Protein AF-A0A1Q7QTP0-F1 (afdb_monomer)

Solvent-accessible surface area (backbone atoms only — not comparable to full-atom values): 8384 Å² total; per-residue (Å²): 136,83,80,58,79,64,66,62,60,64,57,77,75,62,73,61,71,74,77,75,48,80,69,79,81,75,52,76,77,59,68,54,47,59,62,50,56,65,47,45,57,61,49,51,54,50,43,66,64,47,46,62,54,51,47,52,48,40,26,70,77,62,32,67,66,54,24,54,46,54,53,51,51,50,54,46,51,51,51,50,48,34,50,74,70,54,54,43,64,80,41,36,89,81,42,79,53,54,70,62,50,51,52,48,50,53,51,52,48,52,50,52,51,50,50,51,52,49,50,51,50,53,52,60,54,47,52,60,51,53,50,51,52,52,51,51,52,49,53,54,51,63,72,71,108

Radius of gyration: 32.7 Å; Cα contacts (8 Å, |Δi|>4): 35; chains: 1; bounding box: 70×34×112 Å

Structure (mmCIF, N/CA/C/O backbone):
data_AF-A0A1Q7QTP0-F1
#
_entry.id   AF-A0A1Q7QTP0-F1
#
loop_
_atom_site.group_PDB
_atom_site.id
_atom_site.type_symbol
_atom_site.label_atom_id
_atom_site.label_alt_id
_atom_site.label_comp_id
_atom_site.label_asym_id
_atom_site.label_entity_id
_atom_site.label_seq_id
_atom_site.pdbx_PDB_ins_code
_atom_site.Cartn_x
_atom_site.Cartn_y
_atom_site.Cartn_z
_atom_site.occupancy
_atom_site.B_iso_or_equiv
_atom_site.auth_seq_id
_atom_site.auth_comp_id
_atom_site.auth_asym_id
_atom_site.auth_atom_id
_atom_site.pdbx_PDB_model_num
ATOM 1 N N . MET A 1 1 ? -27.029 -12.967 62.811 1.00 45.72 1 MET A N 1
ATOM 2 C CA . MET A 1 1 ? -28.015 -12.012 63.360 1.00 45.72 1 MET A CA 1
ATOM 3 C C . MET A 1 1 ? -28.532 -11.140 62.222 1.00 45.72 1 MET A C 1
ATOM 5 O O . MET A 1 1 ? -27.751 -10.346 61.711 1.00 45.72 1 MET A O 1
ATOM 9 N N . PRO A 1 2 ? -29.767 -11.332 61.729 1.00 45.00 2 PRO A N 1
ATOM 10 C CA . PRO A 1 2 ? -30.318 -10.491 60.674 1.00 45.00 2 PRO A CA 1
ATOM 11 C C . PRO A 1 2 ? -31.060 -9.297 61.293 1.00 45.00 2 PRO A C 1
ATOM 13 O O . PRO A 1 2 ? -32.001 -9.487 62.060 1.00 45.00 2 PRO A O 1
ATOM 16 N N . GLY A 1 3 ? -30.615 -8.079 60.966 1.00 50.97 3 GLY A N 1
ATOM 17 C CA . GLY A 1 3 ? -31.271 -6.824 61.348 1.00 50.97 3 GLY A CA 1
ATOM 18 C C . GLY A 1 3 ? -32.724 -6.759 60.869 1.00 50.97 3 GLY A C 1
ATOM 19 O O . GLY A 1 3 ? -33.087 -7.339 59.837 1.00 50.97 3 GLY A O 1
ATOM 20 N N . SER A 1 4 ? -33.563 -6.102 61.670 1.00 54.84 4 SER A N 1
ATOM 21 C CA . SER A 1 4 ? -35.018 -6.054 61.526 1.00 54.84 4 SER A CA 1
ATOM 22 C C . SER A 1 4 ? -35.448 -5.422 60.192 1.00 54.84 4 SER A C 1
ATOM 24 O O . SER A 1 4 ? -34.736 -4.634 59.568 1.00 54.84 4 SER A O 1
ATOM 26 N N . LYS A 1 5 ? -36.653 -5.775 59.722 1.00 57.38 5 LYS A N 1
ATOM 27 C CA . LYS A 1 5 ? -37.218 -5.303 58.442 1.00 57.38 5 LYS A CA 1
ATOM 28 C C . LYS A 1 5 ? -37.310 -3.767 58.335 1.00 57.38 5 LYS A C 1
ATOM 30 O O . LYS A 1 5 ? -37.389 -3.254 57.219 1.00 57.38 5 LYS A O 1
ATOM 35 N N . GLU A 1 6 ? -37.261 -3.045 59.453 1.00 57.38 6 GLU A N 1
ATOM 36 C CA . GLU A 1 6 ? -37.291 -1.578 59.497 1.00 57.38 6 GLU A CA 1
ATOM 37 C C . GLU A 1 6 ? -35.971 -0.929 59.053 1.00 57.38 6 GLU A C 1
ATOM 39 O O . GLU A 1 6 ? -35.998 0.051 58.306 1.00 57.38 6 GLU A O 1
ATOM 44 N N . GLU A 1 7 ? -34.814 -1.522 59.373 1.00 55.22 7 GLU A N 1
ATOM 45 C CA . GLU A 1 7 ? -33.505 -1.013 58.924 1.00 55.22 7 GLU A CA 1
ATOM 46 C C . GLU A 1 7 ? -33.353 -1.058 57.397 1.00 55.22 7 GLU A C 1
ATOM 48 O O . GLU A 1 7 ? -32.739 -0.174 56.793 1.00 55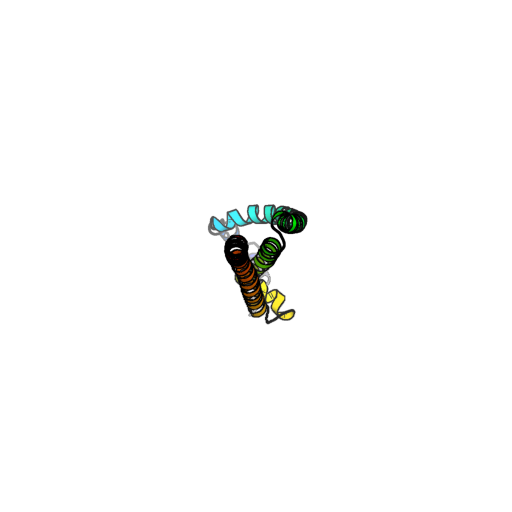.22 7 GLU A O 1
ATOM 53 N N . ARG A 1 8 ? -33.958 -2.058 56.739 1.00 55.81 8 ARG A N 1
ATOM 54 C CA . ARG A 1 8 ? -33.948 -2.143 55.270 1.00 55.81 8 ARG A CA 1
ATOM 55 C C . ARG A 1 8 ? -34.752 -1.019 54.626 1.00 55.81 8 ARG A C 1
ATOM 57 O O . ARG A 1 8 ? -34.347 -0.540 53.573 1.00 55.81 8 ARG A O 1
ATOM 64 N N . LYS A 1 9 ? -35.848 -0.564 55.244 1.00 55.34 9 LYS A N 1
ATOM 65 C CA . LYS A 1 9 ? -36.706 0.492 54.679 1.00 55.34 9 LYS A CA 1
ATOM 66 C C . LYS A 1 9 ? -36.038 1.870 54.705 1.00 55.34 9 LYS A C 1
ATOM 68 O O . LYS A 1 9 ? -36.154 2.611 53.733 1.00 55.34 9 LYS A O 1
ATOM 73 N N . HIS A 1 10 ? -35.270 2.182 55.751 1.00 55.00 10 HIS A N 1
ATOM 74 C CA . HIS A 1 10 ? -34.556 3.462 55.857 1.00 55.00 10 HIS A CA 1
ATOM 75 C C . HIS A 1 10 ? -33.356 3.603 54.906 1.00 55.00 10 HIS A C 1
ATOM 77 O O . HIS A 1 10 ? -32.881 4.717 54.682 1.00 55.00 10 HIS A O 1
ATOM 83 N N . ARG A 1 11 ? -32.869 2.505 54.313 1.00 57.38 11 ARG A N 1
ATOM 84 C CA . ARG A 1 11 ? -31.717 2.531 53.398 1.00 57.38 11 ARG A CA 1
ATOM 85 C C . ARG A 1 11 ? -32.072 2.930 51.963 1.00 57.38 11 ARG A C 1
ATOM 87 O O . ARG A 1 11 ? -31.189 3.382 51.247 1.00 57.38 11 ARG A O 1
ATOM 94 N N . PHE A 1 12 ? -33.339 2.814 51.556 1.00 58.97 12 PHE A N 1
ATOM 95 C CA . PHE A 1 12 ? -33.776 3.139 50.187 1.00 58.97 12 PHE A CA 1
ATOM 96 C C . PHE A 1 12 ? -33.907 4.643 49.912 1.00 58.97 12 PHE A C 1
ATOM 98 O O . PHE A 1 12 ? -33.902 5.046 48.755 1.00 58.97 12 PHE A O 1
ATOM 105 N N . TRP A 1 13 ? -33.996 5.470 50.958 1.00 61.78 13 TRP A N 1
ATOM 106 C CA . TRP A 1 13 ? -34.188 6.922 50.838 1.00 61.78 13 TRP A CA 1
ATOM 107 C C . TRP A 1 13 ? -32.924 7.750 51.091 1.00 61.78 13 TRP A C 1
ATOM 109 O O . TRP A 1 13 ? -32.953 8.972 50.973 1.00 61.78 13 TRP A O 1
ATOM 119 N N . LYS A 1 14 ? -31.793 7.109 51.404 1.00 65.00 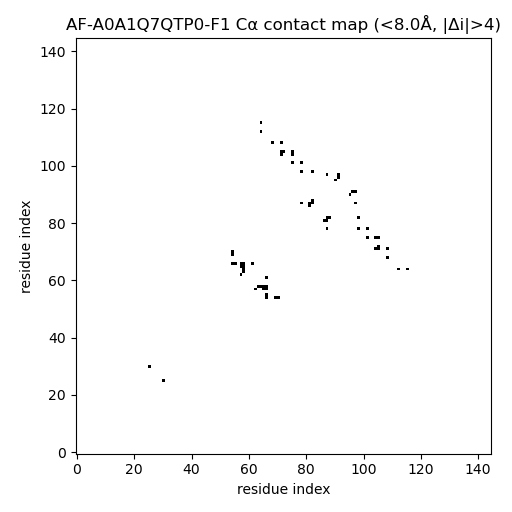14 LYS A N 1
ATOM 120 C CA . LYS A 1 14 ? -30.494 7.788 51.462 1.00 65.00 14 LYS A CA 1
ATOM 121 C C . LYS A 1 14 ? -29.888 7.802 50.065 1.00 65.00 14 LYS A C 1
ATOM 123 O O . LYS A 1 14 ? -29.056 6.961 49.737 1.00 65.00 14 LYS A O 1
ATOM 128 N N . VAL A 1 15 ? -30.345 8.734 49.233 1.00 62.16 15 VAL A N 1
ATOM 129 C CA . VAL A 1 15 ? -29.659 9.025 47.974 1.00 62.16 15 VAL A CA 1
ATOM 130 C C . VAL A 1 15 ? -28.327 9.668 48.335 1.00 62.16 15 VAL A C 1
ATOM 132 O O . VAL A 1 15 ? -28.299 10.718 48.973 1.00 62.16 15 VAL A O 1
ATOM 135 N N . ASP A 1 16 ? -27.234 8.995 47.990 1.00 64.50 16 ASP A N 1
ATOM 136 C CA . ASP A 1 16 ? -25.884 9.498 48.214 1.00 64.50 16 ASP A CA 1
ATOM 137 C C . ASP A 1 16 ? -25.730 10.855 47.494 1.00 64.50 16 ASP A C 1
ATOM 139 O O . ASP A 1 16 ? -25.898 10.904 46.269 1.00 64.50 16 ASP A O 1
ATOM 143 N N . PRO A 1 17 ? -25.437 11.966 48.201 1.00 62.75 17 PRO A N 1
ATOM 144 C CA . PRO A 1 17 ? -25.232 13.277 47.585 1.00 62.75 17 PRO A CA 1
ATOM 145 C C . PRO A 1 17 ? -24.150 13.263 46.494 1.00 62.75 17 PRO A C 1
ATOM 147 O O . PRO A 1 17 ? -24.188 14.090 45.581 1.00 62.75 17 PRO A O 1
ATOM 150 N N . ALA A 1 18 ? -23.230 12.290 46.542 1.00 61.19 18 ALA A N 1
ATOM 151 C CA . ALA A 1 18 ? -22.216 12.065 45.518 1.00 61.19 18 ALA A CA 1
ATOM 152 C C . ALA A 1 18 ? -22.793 11.667 44.140 1.00 61.19 18 ALA A C 1
ATOM 154 O O . ALA A 1 18 ? -22.119 11.841 43.124 1.00 61.19 18 ALA A O 1
ATOM 155 N N . MET A 1 19 ? -24.044 11.187 44.060 1.00 58.62 19 MET A N 1
ATOM 156 C CA . MET A 1 19 ? -24.716 10.955 42.770 1.00 58.62 19 MET A CA 1
ATOM 157 C C . MET A 1 19 ? -25.017 12.253 42.007 1.00 58.62 19 MET A C 1
ATOM 159 O O . MET A 1 19 ? -25.116 12.222 40.782 1.00 58.62 19 MET A O 1
ATOM 163 N N . TYR A 1 20 ? -25.165 13.386 42.705 1.00 60.12 20 TYR A N 1
ATOM 164 C CA . TYR A 1 20 ? -25.522 14.675 42.096 1.00 60.12 20 TYR A CA 1
ATOM 165 C C . TYR A 1 20 ? -24.323 15.600 41.881 1.00 60.12 20 TYR A C 1
ATOM 167 O O . TYR A 1 20 ? -24.432 16.617 41.193 1.00 60.12 20 TYR A O 1
ATOM 175 N N . THR A 1 21 ? -23.157 15.261 42.430 1.00 57.28 21 THR A N 1
ATOM 176 C CA . THR A 1 21 ? -21.915 15.958 42.099 1.00 57.28 21 THR A CA 1
ATOM 177 C C . THR A 1 21 ? -21.492 15.617 40.676 1.00 57.28 21 THR A C 1
ATOM 179 O O . THR A 1 21 ? -21.373 14.446 40.317 1.00 57.28 21 THR A O 1
ATOM 182 N N . ARG A 1 22 ? -21.240 16.648 39.854 1.00 53.31 22 ARG A N 1
ATOM 183 C CA . ARG A 1 22 ? -20.609 16.497 38.533 1.00 53.31 22 ARG A CA 1
ATOM 184 C C . ARG A 1 22 ? -19.385 15.593 38.684 1.00 53.31 22 ARG A C 1
ATOM 186 O O . ARG A 1 22 ? -18.438 15.961 39.376 1.00 53.31 22 ARG A O 1
ATOM 193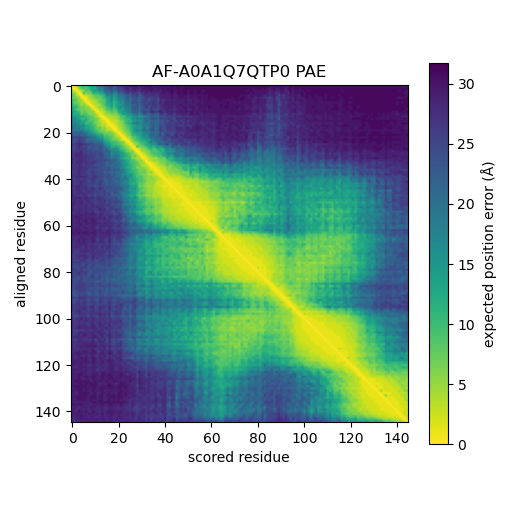 N N . GLY A 1 23 ? -19.417 14.429 38.032 1.00 60.06 23 GLY A N 1
ATOM 194 C CA . GLY A 1 23 ? -18.266 13.535 37.961 1.00 60.06 23 GLY A CA 1
ATOM 195 C C . GLY A 1 23 ? -17.012 14.286 37.485 1.00 60.06 23 GLY A C 1
ATOM 196 O O . GLY A 1 23 ? -17.140 15.303 36.791 1.00 60.06 23 GLY A O 1
ATOM 197 N N . PRO A 1 24 ? -15.809 13.817 37.865 1.00 58.09 24 PRO A N 1
ATOM 198 C CA . PRO A 1 24 ? -14.551 14.507 37.597 1.00 58.09 24 PRO A CA 1
ATOM 199 C C . PRO A 1 24 ? -14.467 14.913 36.126 1.00 58.09 24 PRO A C 1
ATOM 201 O O . PRO A 1 24 ? -14.797 14.116 35.245 1.00 58.09 24 PRO A O 1
ATOM 204 N N . ALA A 1 25 ? -14.078 16.169 35.882 1.00 54.84 25 ALA A N 1
ATOM 205 C CA . ALA A 1 25 ? -14.101 16.807 34.571 1.00 54.84 25 ALA A CA 1
ATOM 206 C C . ALA A 1 25 ? -13.523 15.874 33.497 1.00 54.84 25 ALA A C 1
ATOM 208 O O . ALA A 1 25 ? -12.316 15.630 33.430 1.00 54.84 25 ALA A O 1
ATOM 209 N N . ARG A 1 26 ? -14.419 15.323 32.672 1.00 51.72 26 ARG A N 1
ATOM 210 C CA . ARG A 1 26 ? -14.081 14.450 31.550 1.00 51.72 26 ARG A CA 1
ATOM 211 C C . ARG A 1 26 ? -13.086 15.214 30.675 1.00 51.72 26 ARG A C 1
ATOM 213 O O . ARG A 1 26 ? -13.387 16.310 30.205 1.00 51.72 26 ARG A O 1
ATOM 220 N N . SER A 1 27 ? -11.877 14.674 30.519 1.00 62.00 27 SER A N 1
ATOM 221 C CA . SER A 1 27 ? -10.773 15.346 29.825 1.00 62.00 27 SER A CA 1
ATOM 222 C C . SER A 1 27 ? -11.203 15.840 28.436 1.00 62.00 27 SER A C 1
ATOM 224 O O . SER A 1 27 ? -12.055 15.219 27.794 1.00 62.00 27 SER A O 1
ATOM 226 N N . ARG A 1 28 ? -10.604 16.933 27.934 1.00 56.19 28 ARG A N 1
ATOM 227 C CA . ARG A 1 28 ? -10.897 17.507 26.597 1.00 56.19 28 ARG A CA 1
ATOM 228 C C . ARG A 1 28 ? -10.868 16.467 25.459 1.00 56.19 28 ARG A C 1
ATOM 230 O O . ARG A 1 28 ? -11.584 16.620 24.478 1.00 56.19 28 ARG A O 1
ATOM 237 N N . ALA A 1 29 ? -10.119 15.372 25.624 1.00 55.22 29 ALA A N 1
ATOM 238 C CA . ALA A 1 29 ? -10.072 14.241 24.694 1.00 55.22 29 ALA A CA 1
ATOM 239 C C . ALA A 1 29 ? -11.381 13.426 24.607 1.00 55.22 29 ALA A C 1
ATOM 241 O O . ALA A 1 29 ? -11.609 12.745 23.614 1.00 55.22 29 ALA A O 1
ATOM 242 N N . SER A 1 30 ? -12.239 13.466 25.630 1.00 54.12 30 SER A N 1
ATOM 243 C CA . SER A 1 30 ? -13.551 12.802 25.625 1.00 54.12 30 SER A CA 1
ATOM 244 C C . SER A 1 30 ? -14.641 13.628 24.935 1.00 54.12 30 SER A C 1
ATOM 246 O O . SER A 1 30 ? -15.496 13.044 24.286 1.00 54.12 30 SER A O 1
ATOM 248 N N . SER A 1 31 ? -14.557 14.962 24.992 1.00 55.62 31 SER A N 1
ATOM 249 C CA . SER A 1 31 ? -15.486 15.886 24.314 1.00 55.62 31 SER A CA 1
ATOM 250 C C . SER A 1 31 ? -15.374 15.819 22.784 1.00 55.62 31 SER A C 1
ATOM 252 O O . SER A 1 31 ? -16.355 15.989 22.071 1.00 55.62 31 SER A O 1
ATOM 254 N N . LEU A 1 32 ? -14.191 15.472 22.263 1.00 56.62 32 LEU A N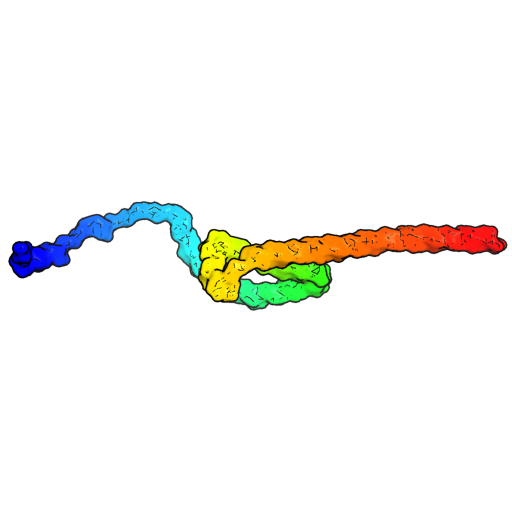 1
ATOM 255 C CA . LEU A 1 32 ? -13.979 15.262 20.828 1.00 56.62 32 LEU A CA 1
ATOM 256 C C . LEU A 1 32 ? -14.490 13.904 20.321 1.00 56.62 32 LEU A C 1
ATOM 258 O O . LEU A 1 32 ? -14.612 13.733 19.112 1.00 56.62 32 LEU A O 1
ATOM 262 N N . LYS A 1 33 ? -14.797 12.936 21.199 1.00 60.25 33 LYS A N 1
ATOM 263 C CA . LYS A 1 33 ? -15.265 11.603 20.772 1.00 60.25 33 LYS A CA 1
ATOM 264 C C . LYS A 1 33 ? -16.674 11.640 20.194 1.00 60.25 33 LYS A C 1
ATOM 266 O O . LYS A 1 33 ? -16.928 10.948 19.214 1.00 60.25 33 LYS A O 1
ATOM 271 N N . ASP A 1 34 ? -17.544 12.463 20.764 1.00 63.53 34 ASP A N 1
ATOM 272 C CA . ASP A 1 34 ? -18.951 12.552 20.375 1.00 63.53 34 ASP A CA 1
ATOM 273 C C . ASP A 1 34 ? -19.142 13.118 18.946 1.00 63.53 34 ASP A C 1
ATOM 275 O O . ASP A 1 34 ? -19.828 12.475 18.146 1.00 63.53 34 ASP A O 1
ATOM 279 N N . PRO A 1 35 ? -18.487 14.229 18.537 1.00 63.16 35 PRO A N 1
ATOM 280 C CA . PRO A 1 35 ? -18.562 14.706 17.152 1.00 63.16 35 PRO A CA 1
ATOM 281 C C . PRO A 1 35 ? -17.793 13.816 16.163 1.00 63.16 35 PRO A C 1
ATOM 283 O O . PRO A 1 35 ? -18.206 13.673 15.014 1.00 63.16 35 PRO A O 1
ATOM 286 N N . LEU A 1 36 ? -16.698 13.167 16.582 1.00 62.28 36 LEU A N 1
ATOM 287 C CA . LEU A 1 36 ? -16.010 12.194 15.724 1.00 62.28 36 LEU A CA 1
ATOM 288 C C . LEU A 1 36 ? -16.871 10.953 15.464 1.00 62.28 36 LEU A C 1
ATOM 290 O O . LEU A 1 36 ? -16.879 10.446 14.346 1.00 62.28 36 LEU A O 1
ATOM 294 N N . GLN A 1 37 ? -17.607 10.466 16.465 1.00 63.59 37 GLN A N 1
ATOM 295 C CA . GLN A 1 37 ? -18.521 9.338 16.290 1.00 63.59 37 GLN A CA 1
ATOM 296 C C . GLN A 1 37 ? -19.712 9.686 15.398 1.00 63.59 37 GLN A C 1
ATOM 298 O O . GLN A 1 37 ? -20.126 8.841 14.602 1.00 63.59 37 GLN A O 1
ATOM 303 N N . SER A 1 38 ? -20.240 10.910 15.485 1.00 69.56 38 SER A N 1
ATOM 304 C CA . SER A 1 38 ? -21.353 11.330 14.627 1.00 69.56 38 SER A CA 1
ATOM 305 C C . SER A 1 38 ? -20.935 11.463 13.158 1.00 69.56 38 SER A C 1
ATOM 307 O O . SER A 1 38 ? -21.703 11.094 12.271 1.00 69.56 38 SER A O 1
ATOM 309 N N . LEU A 1 39 ? -19.695 11.892 12.893 1.00 72.00 39 LEU A N 1
ATOM 310 C CA . LEU A 1 39 ? -19.129 11.985 11.543 1.00 72.00 39 LEU A CA 1
ATOM 311 C C . LEU A 1 39 ? -18.596 10.651 11.009 1.00 72.00 39 LEU A C 1
ATOM 313 O O . LEU A 1 39 ? -18.556 10.456 9.796 1.00 72.00 39 LEU A O 1
ATOM 317 N N . ALA A 1 40 ? -18.235 9.704 11.876 1.00 72.19 40 ALA A N 1
ATOM 318 C CA . ALA A 1 40 ? -17.680 8.419 11.455 1.00 72.19 40 ALA A CA 1
ATOM 319 C C . ALA A 1 40 ? -18.623 7.649 10.521 1.00 72.19 40 ALA A C 1
ATOM 321 O O . ALA A 1 40 ? -18.181 7.098 9.518 1.00 72.19 40 ALA A O 1
ATOM 322 N N . LYS A 1 41 ? -19.927 7.632 10.817 1.00 74.50 41 LYS A N 1
ATOM 323 C CA . LYS A 1 41 ? -20.926 6.890 10.034 1.00 74.50 41 LYS A CA 1
ATOM 324 C C . LYS A 1 41 ? -21.090 7.428 8.600 1.00 74.50 41 LYS A C 1
ATOM 326 O O . LYS A 1 41 ? -20.913 6.641 7.671 1.00 74.50 41 LYS A O 1
ATOM 331 N N . PRO A 1 42 ? -21.381 8.726 8.377 1.00 79.69 42 PRO A N 1
ATOM 332 C CA . PRO A 1 42 ? -21.495 9.269 7.024 1.00 79.69 42 PRO A CA 1
ATOM 333 C C . PRO A 1 42 ? -20.161 9.246 6.269 1.00 79.69 42 PRO A C 1
ATOM 335 O O . PRO A 1 42 ? -20.154 8.969 5.072 1.00 79.69 42 PRO A O 1
ATOM 338 N N . VAL A 1 43 ? -19.030 9.460 6.956 1.00 78.19 43 VAL A N 1
ATOM 339 C CA . VAL A 1 43 ? -17.699 9.362 6.338 1.00 78.19 43 VAL A CA 1
ATOM 340 C C . VAL A 1 4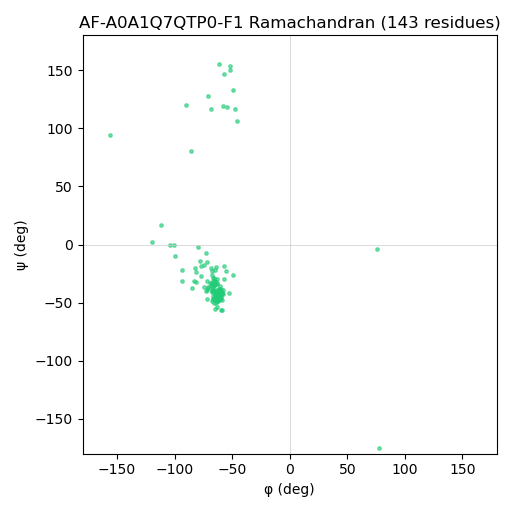3 ? -17.410 7.937 5.880 1.00 78.19 43 VAL A C 1
ATOM 342 O O . VAL A 1 43 ? -16.987 7.756 4.747 1.00 78.19 43 VAL A O 1
ATOM 345 N N . LEU A 1 44 ? -17.678 6.920 6.704 1.00 79.44 44 LEU A N 1
ATOM 346 C CA . LEU A 1 44 ? -17.479 5.517 6.325 1.00 79.44 44 LEU A CA 1
ATOM 347 C C . LEU A 1 44 ? -18.366 5.106 5.151 1.00 79.44 44 LEU A C 1
ATOM 349 O O . LEU A 1 44 ? -17.892 4.412 4.260 1.00 79.44 44 LEU A O 1
ATOM 353 N N . ILE A 1 45 ? -19.625 5.553 5.125 1.00 76.50 45 ILE A N 1
ATOM 354 C CA . ILE A 1 45 ? -20.538 5.290 4.004 1.00 76.50 45 ILE A CA 1
ATOM 355 C C . ILE A 1 45 ? -20.008 5.953 2.731 1.00 76.50 45 ILE A C 1
ATOM 357 O O . ILE A 1 45 ? -19.866 5.290 1.708 1.00 76.50 45 ILE A O 1
ATOM 361 N N . SER A 1 46 ? -19.658 7.239 2.795 1.00 81.44 46 SER A N 1
ATOM 362 C CA . SER A 1 46 ? -19.096 7.957 1.649 1.00 81.44 46 SER A CA 1
ATOM 363 C C . SER A 1 46 ? -17.802 7.307 1.160 1.00 81.44 46 SER A C 1
ATOM 365 O O . SER A 1 46 ? -17.621 7.101 -0.040 1.00 81.44 46 SER A O 1
ATOM 367 N N . LEU A 1 47 ? -16.925 6.898 2.079 1.00 80.81 47 LEU A N 1
ATOM 368 C CA . LEU A 1 47 ? -15.678 6.215 1.761 1.00 80.81 47 LEU A CA 1
ATOM 369 C C . LEU A 1 47 ? -15.938 4.849 1.121 1.00 80.81 47 LEU A C 1
ATOM 371 O O . LEU A 1 47 ? -15.282 4.514 0.149 1.00 80.81 47 LEU A O 1
ATOM 375 N N . PHE A 1 48 ? -16.926 4.088 1.591 1.00 79.31 48 PHE A N 1
ATOM 376 C CA . PHE A 1 48 ? -17.272 2.786 1.020 1.00 79.31 48 PHE A CA 1
ATOM 377 C C . PHE A 1 48 ? -17.671 2.875 -0.462 1.00 79.31 48 PHE A C 1
ATOM 379 O O . PHE A 1 48 ? -17.279 2.019 -1.251 1.00 79.31 48 PHE A O 1
ATOM 386 N N . PHE A 1 49 ? -18.394 3.928 -0.856 1.00 78.69 49 PHE A N 1
ATOM 387 C CA . PHE A 1 49 ? -18.798 4.140 -2.251 1.00 78.69 49 PHE A CA 1
ATOM 388 C C . PHE A 1 49 ? -17.738 4.851 -3.099 1.00 78.69 49 PHE A C 1
ATOM 390 O O . PHE A 1 49 ? -17.567 4.526 -4.272 1.00 78.69 49 PHE A O 1
A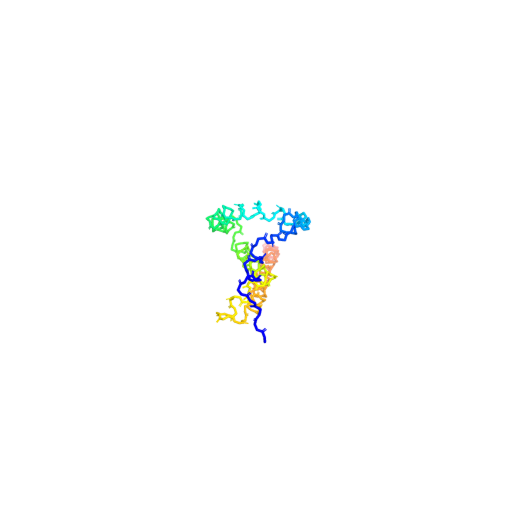TOM 397 N N . SER A 1 50 ? -17.018 5.818 -2.529 1.00 79.88 50 SER A N 1
ATOM 398 C CA . SER A 1 50 ? -16.022 6.603 -3.268 1.00 79.88 50 SER A CA 1
ATOM 399 C C . SER A 1 50 ? -14.684 5.882 -3.414 1.00 79.88 50 SER A C 1
ATOM 401 O O . SER A 1 50 ? -14.022 6.033 -4.436 1.00 79.88 50 SER A O 1
ATOM 403 N N . TYR A 1 51 ? -14.287 5.058 -2.444 1.00 76.75 51 TYR A N 1
ATOM 404 C CA . TYR A 1 51 ? -12.984 4.397 -2.436 1.00 76.75 51 TYR A CA 1
ATOM 405 C C . TYR A 1 51 ? -12.750 3.471 -3.643 1.00 76.75 51 TYR A C 1
ATOM 407 O O . TYR A 1 51 ? -11.711 3.625 -4.286 1.00 76.75 51 TYR A O 1
ATOM 415 N N . PRO A 1 52 ? -13.683 2.578 -4.043 1.00 74.56 52 PRO A N 1
ATOM 416 C CA . PRO A 1 52 ? -13.497 1.749 -5.234 1.00 74.56 52 PRO A CA 1
ATOM 417 C C . PRO A 1 52 ? -13.328 2.591 -6.503 1.00 74.56 52 PRO A C 1
ATOM 419 O O . PRO A 1 52 ? -12.467 2.297 -7.328 1.00 74.56 52 PRO A O 1
ATOM 422 N N . LEU A 1 53 ? -14.107 3.671 -6.633 1.00 79.06 53 LEU A N 1
ATOM 423 C CA . LEU A 1 53 ? -14.027 4.591 -7.768 1.00 79.06 53 LEU A CA 1
ATOM 424 C C . LEU A 1 53 ? -12.682 5.319 -7.807 1.00 79.06 53 LEU A C 1
ATOM 426 O O . LEU A 1 53 ? -12.069 5.398 -8.866 1.00 79.06 53 LEU A O 1
ATOM 430 N N . ILE A 1 54 ? -12.195 5.798 -6.659 1.00 77.56 54 ILE A N 1
ATOM 431 C CA . ILE A 1 54 ? -10.885 6.451 -6.539 1.00 77.56 54 ILE A CA 1
ATOM 432 C C . ILE A 1 54 ? -9.770 5.475 -6.919 1.00 77.56 54 ILE A C 1
ATOM 434 O O . ILE A 1 54 ? -8.880 5.830 -7.687 1.00 77.56 54 ILE A O 1
ATOM 438 N N . VAL A 1 55 ? -9.827 4.238 -6.426 1.00 71.44 55 VAL A N 1
ATOM 439 C CA . VAL A 1 55 ? -8.815 3.215 -6.714 1.00 71.44 55 VAL A CA 1
ATOM 440 C C . VAL A 1 55 ? -8.801 2.863 -8.205 1.00 71.44 55 VAL A C 1
ATOM 442 O O . VAL A 1 55 ? -7.733 2.865 -8.816 1.00 71.44 55 VAL A O 1
ATOM 445 N N . VAL A 1 56 ? -9.966 2.663 -8.830 1.00 72.62 56 VAL A N 1
ATOM 446 C CA . VAL A 1 56 ? -10.074 2.441 -10.285 1.00 72.62 56 VAL A CA 1
ATOM 447 C C . VAL A 1 56 ? -9.560 3.646 -11.074 1.00 72.62 56 VAL A C 1
ATOM 449 O O . VAL A 1 56 ? -8.779 3.479 -12.008 1.00 72.62 56 VAL A O 1
ATOM 452 N N . PHE A 1 57 ? -9.937 4.862 -10.681 1.00 71.19 57 PHE A N 1
ATOM 453 C CA . PHE A 1 57 ? -9.508 6.092 -11.343 1.00 71.19 57 PHE A CA 1
ATOM 454 C C . PHE A 1 57 ? -7.986 6.283 -11.282 1.00 71.19 57 PHE A C 1
ATOM 456 O O . PHE A 1 57 ? -7.366 6.605 -12.294 1.00 71.19 57 PHE A O 1
ATOM 463 N N . ILE A 1 58 ? -7.365 5.996 -10.132 1.00 68.25 58 ILE A N 1
ATOM 464 C CA . ILE A 1 58 ? -5.903 5.986 -9.977 1.00 68.25 58 ILE A CA 1
ATOM 465 C C . ILE A 1 58 ? -5.269 4.947 -10.907 1.00 68.25 58 ILE A C 1
ATOM 467 O O . ILE A 1 58 ? -4.250 5.232 -11.532 1.00 68.25 58 ILE A O 1
ATOM 471 N N . GLY A 1 59 ? -5.876 3.765 -11.042 1.00 66.69 59 GLY A N 1
ATOM 472 C CA . GLY A 1 59 ? -5.393 2.735 -11.962 1.00 66.69 59 GLY A CA 1
ATOM 473 C C . GLY A 1 59 ? -5.479 3.122 -13.434 1.00 66.69 59 GLY A C 1
ATOM 474 O O . GLY A 1 59 ? -4.577 2.786 -14.197 1.00 66.69 59 GLY A O 1
ATOM 475 N N . ILE A 1 60 ? -6.512 3.869 -13.827 1.00 68.19 60 ILE A N 1
ATOM 476 C CA . ILE A 1 60 ? -6.660 4.382 -15.195 1.00 68.19 60 ILE A CA 1
ATOM 477 C C . ILE A 1 60 ? -5.646 5.499 -15.472 1.00 68.19 60 ILE A C 1
ATOM 479 O O . ILE A 1 60 ? -4.978 5.473 -16.501 1.00 68.19 60 ILE A O 1
ATOM 483 N N . LEU A 1 61 ? -5.507 6.468 -14.561 1.00 62.94 61 LEU A N 1
ATOM 484 C CA . LEU A 1 61 ? -4.638 7.635 -14.758 1.00 62.94 61 LEU A CA 1
ATOM 485 C C . LEU A 1 61 ? -3.148 7.314 -14.671 1.00 62.94 61 LEU A C 1
ATOM 487 O O . LEU A 1 61 ? -2.345 7.880 -15.408 1.00 62.94 61 LEU A O 1
ATOM 491 N N . TYR A 1 62 ? -2.775 6.446 -13.735 1.00 66.06 62 TYR A N 1
ATOM 492 C CA . TYR A 1 62 ? -1.382 6.240 -13.356 1.00 66.06 62 TYR A CA 1
ATOM 493 C C . TYR A 1 62 ? -0.890 4.804 -13.587 1.00 66.06 62 TYR A C 1
ATOM 495 O O . TYR A 1 62 ? 0.260 4.476 -13.285 1.00 66.06 62 TYR A O 1
ATOM 503 N N . GLY A 1 63 ? -1.747 3.943 -14.139 1.00 71.94 63 GLY A N 1
ATOM 504 C CA . GLY A 1 63 ? -1.436 2.553 -14.446 1.00 71.94 63 GLY A CA 1
ATOM 505 C C . GLY A 1 63 ? -1.441 1.622 -13.227 1.00 71.94 63 GLY A C 1
ATOM 506 O O . GLY A 1 63 ? -1.762 1.992 -12.095 1.00 71.94 63 GLY A O 1
ATOM 507 N N . GLY A 1 64 ? -1.057 0.365 -13.467 1.00 69.75 64 GLY A N 1
ATOM 508 C CA . GLY A 1 64 ? -1.182 -0.715 -12.484 1.00 69.75 64 GLY A CA 1
ATOM 509 C C . GLY A 1 64 ? -0.356 -0.526 -11.207 1.00 69.75 64 GLY A C 1
ATOM 510 O O . GLY A 1 64 ? -0.808 -0.908 -10.135 1.00 69.75 64 GLY A O 1
ATOM 511 N N . ILE A 1 65 ? 0.832 0.082 -11.271 1.00 69.25 65 ILE A N 1
ATOM 512 C CA . ILE A 1 65 ? 1.720 0.186 -10.096 1.00 69.25 65 ILE A CA 1
ATOM 513 C C . ILE A 1 65 ? 1.107 1.087 -9.017 1.00 69.25 65 ILE A C 1
ATOM 515 O O . ILE A 1 65 ? 1.061 0.702 -7.851 1.00 69.25 65 ILE A O 1
ATOM 519 N N . LEU A 1 66 ? 0.598 2.261 -9.401 1.00 68.06 66 LEU A N 1
ATOM 520 C CA . LEU A 1 66 ? -0.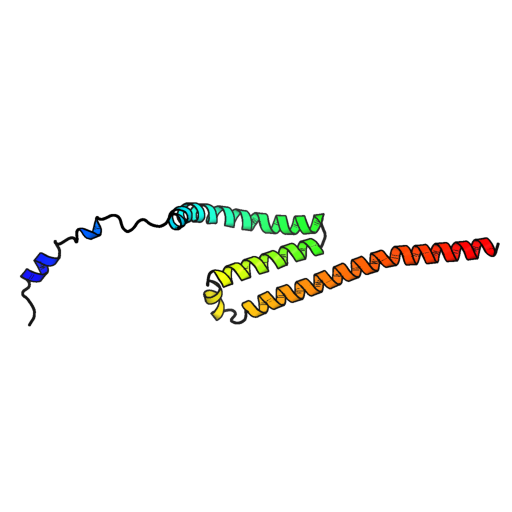041 3.199 -8.472 1.00 68.06 66 LEU A CA 1
ATOM 521 C C . LEU A 1 66 ? -1.380 2.661 -7.946 1.00 68.06 66 LEU A C 1
ATOM 523 O O . LEU A 1 66 ? -1.685 2.848 -6.767 1.00 68.06 66 LEU A O 1
ATOM 527 N N . TYR A 1 67 ? -2.113 1.899 -8.764 1.00 74.12 67 TYR A N 1
ATOM 528 C CA . TYR A 1 67 ? -3.278 1.127 -8.323 1.00 74.12 67 TYR A CA 1
ATOM 529 C C . TYR A 1 67 ? -2.920 0.122 -7.220 1.00 74.12 67 TYR A C 1
ATOM 531 O O . TYR A 1 67 ? -3.470 0.180 -6.119 1.00 74.12 67 TYR A O 1
ATOM 539 N N . TRP A 1 68 ? -1.958 -0.770 -7.484 1.00 70.75 68 TRP A N 1
ATOM 540 C CA . TRP A 1 68 ? -1.551 -1.806 -6.532 1.00 70.75 68 TRP A CA 1
ATOM 541 C C . TRP A 1 68 ? -0.927 -1.206 -5.269 1.00 70.75 68 TRP A C 1
ATOM 543 O O . TRP A 1 68 ? -1.109 -1.756 -4.182 1.00 70.75 68 TRP A O 1
ATOM 553 N N . ALA A 1 69 ? -0.256 -0.056 -5.388 1.00 75.00 69 ALA A N 1
ATOM 554 C CA . ALA A 1 69 ? 0.272 0.701 -4.258 1.00 75.00 69 ALA A CA 1
ATOM 555 C C . ALA A 1 69 ? -0.813 1.272 -3.355 1.00 75.00 69 ALA A C 1
ATOM 557 O O . ALA A 1 69 ? -0.776 1.060 -2.143 1.00 75.00 69 ALA A O 1
ATOM 558 N N . SER A 1 70 ? -1.796 1.954 -3.941 1.00 74.31 70 SER A N 1
ATOM 559 C CA . SER A 1 70 ? -2.919 2.518 -3.195 1.00 74.31 70 SER A CA 1
ATOM 560 C C . SER A 1 70 ? -3.734 1.423 -2.505 1.00 74.31 70 SER A C 1
ATOM 562 O O . SER A 1 70 ? -4.014 1.518 -1.306 1.00 74.31 70 SER A O 1
ATOM 564 N N . LEU A 1 71 ? -4.034 0.337 -3.227 1.00 79.38 71 LEU A N 1
ATOM 565 C CA . LEU A 1 71 ? -4.753 -0.819 -2.701 1.00 79.38 71 LEU A CA 1
ATOM 566 C C . LEU A 1 71 ? -3.998 -1.453 -1.522 1.00 79.38 71 LEU A C 1
ATOM 568 O O . LEU A 1 71 ? -4.529 -1.543 -0.414 1.00 79.38 71 LEU A O 1
ATOM 572 N N . THR A 1 72 ? -2.735 -1.842 -1.726 1.00 81.44 72 THR A N 1
ATOM 573 C CA . THR A 1 72 ? -1.948 -2.537 -0.694 1.00 81.44 72 THR A CA 1
ATOM 574 C C . THR A 1 72 ? -1.693 -1.639 0.516 1.00 81.44 72 THR A C 1
ATOM 576 O O . THR A 1 72 ? -1.847 -2.079 1.656 1.00 81.44 72 THR A O 1
ATOM 579 N N . GLY A 1 73 ? -1.375 -0.361 0.289 1.00 81.81 73 GLY A N 1
ATOM 580 C CA . GLY A 1 73 ? -1.185 0.620 1.356 1.00 81.81 73 GLY A CA 1
ATOM 581 C C . GLY A 1 73 ? -2.444 0.831 2.200 1.00 81.81 73 GLY A C 1
ATOM 582 O O . GLY A 1 73 ? -2.357 0.919 3.423 1.00 81.81 73 GLY A O 1
ATOM 583 N N . SER A 1 74 ? -3.624 0.826 1.578 1.00 79.56 74 SER A N 1
ATOM 584 C CA . SER A 1 74 ? -4.899 0.960 2.293 1.00 79.56 74 SER A CA 1
ATOM 585 C C . SER A 1 74 ? -5.184 -0.244 3.193 1.00 79.56 74 SER A C 1
ATOM 587 O O . SER A 1 74 ? -5.542 -0.066 4.358 1.00 79.56 74 SER A O 1
ATOM 589 N N . PHE A 1 75 ? -4.967 -1.468 2.696 1.00 82.19 75 PHE A N 1
ATOM 590 C CA . PHE A 1 75 ? -5.100 -2.684 3.507 1.00 82.19 75 PHE A CA 1
ATOM 591 C C . PHE A 1 75 ? -4.085 -2.731 4.648 1.00 82.19 75 PHE A C 1
ATOM 593 O O . PHE A 1 75 ? -4.434 -3.119 5.764 1.00 82.19 75 PHE A O 1
ATOM 600 N N . ALA A 1 76 ? -2.851 -2.290 4.401 1.00 81.94 76 ALA A N 1
ATOM 601 C CA . ALA A 1 76 ? -1.833 -2.199 5.436 1.00 81.94 76 ALA A CA 1
ATOM 602 C C . ALA A 1 76 ? -2.227 -1.207 6.539 1.00 81.94 76 ALA A C 1
ATOM 604 O O . ALA A 1 76 ? -2.134 -1.543 7.718 1.00 81.94 76 ALA A O 1
ATOM 605 N N . LEU A 1 77 ? -2.721 -0.018 6.178 1.00 82.75 77 LEU A N 1
ATOM 606 C CA . LEU A 1 77 ? -3.181 0.990 7.138 1.00 82.75 77 LEU A CA 1
ATOM 607 C C . LEU A 1 77 ? -4.388 0.510 7.947 1.00 82.75 77 LEU A C 1
ATOM 609 O O . LEU A 1 77 ? -4.390 0.648 9.170 1.00 82.75 77 LEU A O 1
ATOM 613 N N . LEU A 1 78 ? -5.384 -0.092 7.291 1.00 81.50 78 LEU A N 1
ATOM 614 C CA . LEU A 1 78 ? -6.539 -0.698 7.961 1.00 81.50 78 LEU A CA 1
ATOM 615 C C . LEU A 1 78 ? -6.104 -1.792 8.935 1.00 81.50 78 LEU A C 1
ATOM 617 O O . LEU A 1 78 ? -6.517 -1.790 10.094 1.00 81.50 78 LEU A O 1
ATOM 621 N N . GLY A 1 79 ? -5.227 -2.692 8.494 1.00 76.56 79 GLY A N 1
ATOM 622 C CA . GLY A 1 79 ? -4.688 -3.753 9.334 1.00 76.56 79 GLY A CA 1
ATOM 623 C C . GLY A 1 79 ? -3.914 -3.220 10.539 1.00 76.56 79 GLY A C 1
ATOM 624 O O . GLY A 1 79 ? -4.109 -3.692 11.658 1.00 76.56 79 GLY A O 1
ATOM 625 N N . LEU A 1 80 ? -3.089 -2.191 10.341 1.00 81.25 80 LEU A N 1
ATOM 626 C CA . LEU A 1 80 ? -2.318 -1.553 11.408 1.00 81.25 80 LEU A CA 1
ATOM 627 C C . LEU A 1 80 ? -3.237 -0.830 12.400 1.00 81.25 80 LEU A C 1
ATOM 629 O O . LEU A 1 80 ? -3.039 -0.933 13.610 1.00 81.25 80 LEU A O 1
ATOM 633 N N . PHE A 1 81 ? -4.285 -0.163 11.913 1.00 80.06 81 PHE A N 1
ATOM 634 C CA . PHE A 1 81 ? -5.297 0.469 12.756 1.00 80.06 81 PHE A CA 1
ATOM 635 C C . PHE A 1 81 ? -6.057 -0.561 13.599 1.00 80.06 81 PHE A C 1
ATOM 637 O O . PHE A 1 81 ? -6.177 -0.390 14.813 1.00 80.06 81 PHE A O 1
ATOM 644 N N . LEU A 1 82 ? -6.513 -1.663 12.996 1.00 78.31 82 LEU A N 1
ATOM 645 C CA . LEU A 1 82 ? -7.177 -2.763 13.705 1.00 78.31 82 LEU A CA 1
ATOM 646 C C . LEU A 1 82 ? -6.258 -3.407 14.747 1.00 78.31 82 LEU A C 1
ATOM 648 O O . LEU A 1 82 ? -6.699 -3.722 15.854 1.00 78.31 82 LEU A O 1
ATOM 652 N N . TRP A 1 83 ? -4.973 -3.564 14.427 1.00 73.06 83 TRP A N 1
ATOM 653 C CA . TRP A 1 83 ? -3.993 -4.098 15.366 1.00 73.06 83 TRP A CA 1
ATOM 654 C C . TRP A 1 83 ? -3.747 -3.148 16.543 1.00 73.06 83 TRP A C 1
ATOM 656 O O . TRP A 1 83 ? -3.857 -3.564 17.696 1.00 73.06 83 TRP A O 1
ATOM 666 N N . LYS A 1 84 ? -3.509 -1.858 16.273 1.00 76.69 84 LYS A N 1
ATOM 667 C CA . LYS A 1 84 ? -3.231 -0.837 17.298 1.00 76.69 84 LYS A CA 1
ATOM 668 C C . LYS A 1 84 ? -4.428 -0.558 18.209 1.00 76.69 84 LYS A C 1
ATOM 670 O O . LYS A 1 84 ? -4.249 -0.275 19.388 1.00 76.69 84 LYS A O 1
ATOM 675 N N . THR A 1 85 ? -5.646 -0.637 17.679 1.00 76.81 85 THR A N 1
ATOM 676 C CA . THR A 1 85 ? -6.882 -0.432 18.455 1.00 76.81 85 THR A CA 1
ATOM 677 C C . THR A 1 85 ? -7.297 -1.659 19.270 1.00 76.81 85 THR A C 1
ATOM 679 O O . THR A 1 85 ? -8.284 -1.597 19.997 1.00 76.81 85 THR A O 1
ATOM 682 N N . GLY A 1 86 ? -6.565 -2.774 19.170 1.00 70.31 86 GLY A N 1
ATOM 683 C CA . GLY A 1 86 ? -6.889 -4.024 19.859 1.00 70.31 86 GLY A CA 1
ATOM 684 C C . GLY A 1 86 ? -8.053 -4.801 19.235 1.00 70.31 86 GLY A C 1
ATOM 685 O O . GLY A 1 86 ? -8.306 -5.931 19.646 1.00 70.31 86 GLY A O 1
ATOM 686 N N . TYR A 1 87 ? -8.711 -4.255 18.204 1.00 68.12 87 TYR A N 1
ATOM 687 C CA . TYR A 1 87 ? -9.784 -4.928 17.466 1.00 68.12 87 TYR A CA 1
ATOM 688 C C . TYR A 1 87 ? -9.302 -6.163 16.705 1.00 68.12 87 TYR A C 1
ATOM 690 O O . TYR A 1 87 ? -10.103 -7.053 16.436 1.00 68.12 87 TYR A O 1
ATOM 698 N N . ALA A 1 88 ? -8.005 -6.269 16.407 1.00 67.50 88 ALA A N 1
ATOM 699 C CA . ALA A 1 88 ? -7.428 -7.466 15.801 1.00 67.50 88 ALA A CA 1
ATOM 700 C C . ALA A 1 88 ? -7.674 -8.740 16.631 1.00 67.50 88 ALA A C 1
ATOM 702 O O . ALA A 1 88 ? -7.840 -9.805 16.041 1.00 67.50 88 ALA A O 1
ATOM 703 N N . LYS A 1 89 ? -7.785 -8.640 17.967 1.00 68.19 89 LYS A N 1
ATOM 704 C CA . LYS A 1 89 ? -8.112 -9.790 18.832 1.00 68.19 89 LYS A CA 1
ATOM 705 C C . LYS A 1 89 ? -9.501 -10.372 18.550 1.00 68.19 89 LYS A C 1
ATOM 707 O O . LYS A 1 89 ? -9.692 -11.576 18.664 1.00 68.19 89 LYS A O 1
ATOM 712 N N . ASN A 1 90 ? -10.452 -9.554 18.093 1.00 71.44 90 ASN A N 1
ATOM 713 C CA . ASN A 1 90 ? -11.788 -10.033 17.712 1.00 71.44 90 ASN A CA 1
ATOM 714 C C . ASN A 1 90 ? -11.758 -10.910 16.450 1.00 71.44 90 ASN A C 1
ATOM 716 O O . ASN A 1 90 ? -12.676 -11.690 16.220 1.00 71.44 90 ASN A O 1
ATOM 720 N N . PHE A 1 91 ? -10.698 -10.802 15.648 1.00 69.81 91 PHE A N 1
ATOM 721 C CA . PHE A 1 91 ? -10.493 -11.600 14.442 1.00 69.81 91 PHE A CA 1
ATOM 722 C C . PHE A 1 91 ? -9.517 -12.760 14.663 1.00 69.81 91 PHE A C 1
ATOM 724 O O . PHE A 1 91 ? -9.287 -13.539 13.745 1.00 69.81 91 PHE A O 1
ATOM 731 N N . GLU A 1 92 ? -8.966 -12.923 15.867 1.00 69.56 92 GLU A N 1
ATOM 732 C CA . GLU A 1 92 ? -7.968 -13.951 16.184 1.00 69.56 92 GLU A CA 1
ATOM 733 C C . GLU A 1 92 ? -8.556 -15.370 16.084 1.00 69.56 92 GLU A C 1
ATOM 735 O O . GLU A 1 92 ? -7.874 -16.290 15.638 1.00 69.56 92 GLU A O 1
ATOM 740 N N . ALA A 1 93 ? -9.855 -15.519 16.379 1.00 72.00 93 ALA A N 1
ATOM 741 C CA . ALA A 1 93 ? -10.610 -16.760 16.180 1.00 72.00 93 ALA A CA 1
ATOM 742 C C . ALA A 1 93 ? -10.765 -17.147 14.696 1.00 72.00 93 ALA A C 1
ATOM 744 O O . ALA A 1 93 ? -10.873 -18.325 14.374 1.00 72.00 93 ALA A O 1
ATOM 745 N N . TRP A 1 94 ? -10.770 -16.161 13.796 1.00 68.25 94 TRP A N 1
ATOM 746 C CA . TRP A 1 94 ? -10.895 -16.374 12.352 1.00 68.25 94 TRP A CA 1
ATOM 747 C C . TRP A 1 94 ? -9.528 -16.453 11.670 1.00 68.25 94 TRP A C 1
ATOM 749 O O . TRP A 1 94 ? -9.372 -17.154 10.672 1.00 68.25 94 TRP A O 1
ATOM 759 N N . ASN A 1 95 ? -8.529 -15.736 12.189 1.00 69.69 95 ASN A N 1
ATOM 760 C CA . ASN A 1 95 ? -7.186 -15.714 11.634 1.00 69.69 95 ASN A CA 1
ATOM 761 C C . ASN A 1 95 ? -6.120 -15.319 12.682 1.00 69.69 95 ASN A C 1
ATOM 763 O O . ASN A 1 95 ? -5.802 -14.137 12.845 1.00 69.69 95 ASN A O 1
ATOM 767 N N . PRO A 1 96 ? -5.479 -16.298 13.342 1.00 70.81 96 PRO A N 1
ATOM 768 C CA . PRO A 1 96 ? -4.498 -16.043 14.400 1.00 70.81 96 PRO A CA 1
ATOM 769 C C . PRO A 1 96 ? -3.155 -15.495 13.885 1.00 70.81 96 PRO A C 1
ATOM 771 O O . PRO A 1 96 ? -2.278 -15.137 14.668 1.00 70.81 96 PRO A O 1
ATOM 774 N N . ARG A 1 97 ? -2.941 -15.437 12.562 1.00 75.50 97 ARG A N 1
ATOM 775 C CA . ARG A 1 97 ? -1.669 -15.009 11.947 1.00 75.50 97 ARG A CA 1
ATOM 776 C C . ARG A 1 97 ? -1.773 -13.673 11.215 1.00 75.50 97 ARG A C 1
ATOM 778 O O . ARG A 1 97 ? -0.875 -13.337 10.443 1.00 75.50 97 ARG A O 1
ATOM 785 N N . LEU A 1 98 ? -2.823 -12.900 11.482 1.00 73.00 98 LEU A N 1
ATOM 786 C CA . LEU A 1 98 ? -3.151 -11.654 10.783 1.00 73.00 98 LEU A CA 1
ATOM 787 C C . LEU A 1 98 ? -1.969 -10.664 10.743 1.00 73.00 98 LEU A C 1
ATOM 789 O O . LEU A 1 98 ? -1.652 -10.123 9.687 1.00 73.00 98 LEU A O 1
ATOM 793 N N . GLY A 1 99 ? -1.225 -10.518 11.846 1.00 72.88 99 GLY A N 1
ATOM 794 C CA . GLY A 1 99 ? -0.017 -9.678 11.887 1.00 72.88 99 GLY A CA 1
ATOM 795 C C . GLY A 1 99 ? 1.114 -10.163 10.965 1.00 72.88 99 GLY A C 1
ATOM 796 O O . GLY A 1 99 ? 1.722 -9.362 10.258 1.00 72.88 99 GLY A O 1
ATOM 797 N N . LYS A 1 100 ? 1.364 -11.480 10.905 1.00 78.31 100 LYS A N 1
ATOM 798 C CA . LYS A 1 100 ? 2.366 -12.066 9.992 1.00 78.31 100 LYS A CA 1
ATOM 799 C C . LYS A 1 100 ? 1.950 -11.911 8.529 1.00 78.31 100 LYS A C 1
ATOM 801 O O . LYS A 1 100 ? 2.802 -11.675 7.684 1.00 78.31 100 LYS A O 1
ATOM 806 N N . GLN A 1 101 ? 0.656 -12.023 8.235 1.00 76.62 101 GLN A N 1
ATOM 807 C CA . GLN A 1 101 ? 0.122 -11.858 6.882 1.00 76.62 101 GLN A CA 1
ATOM 808 C C . GLN A 1 101 ? 0.151 -10.403 6.411 1.00 76.62 101 GLN A C 1
ATOM 810 O O . GLN A 1 101 ? 0.504 -10.161 5.265 1.00 76.62 101 GLN A O 1
ATOM 815 N N . LEU A 1 102 ? -0.143 -9.435 7.285 1.00 78.06 102 LEU A N 1
ATOM 816 C CA . LEU A 1 102 ? 0.027 -8.008 6.983 1.00 78.06 102 LEU A CA 1
ATOM 817 C C . LEU A 1 102 ? 1.481 -7.671 6.653 1.00 78.06 102 LEU A C 1
ATOM 819 O O . LEU A 1 102 ? 1.754 -6.974 5.680 1.00 78.06 102 LEU A O 1
ATOM 823 N N . LEU A 1 103 ? 2.416 -8.202 7.441 1.00 77.19 103 LEU A N 1
ATOM 824 C CA . LEU A 1 103 ? 3.839 -8.024 7.182 1.00 77.19 103 LEU A CA 1
ATOM 825 C C . LEU A 1 103 ? 4.258 -8.703 5.869 1.00 77.19 103 LEU A C 1
ATOM 827 O O . LEU A 1 103 ? 4.953 -8.092 5.064 1.00 77.19 103 LEU A O 1
ATOM 831 N N . ALA A 1 104 ? 3.785 -9.926 5.610 1.00 75.38 104 ALA A N 1
ATOM 832 C CA . ALA A 1 104 ? 4.030 -10.626 4.350 1.00 75.38 104 ALA A CA 1
ATOM 833 C C . ALA A 1 104 ? 3.451 -9.874 3.140 1.00 75.38 104 ALA A C 1
ATOM 835 O O . ALA A 1 104 ? 4.105 -9.807 2.104 1.00 75.38 104 ALA A O 1
ATOM 836 N N . LEU A 1 105 ? 2.270 -9.264 3.277 1.00 79.06 105 LEU A N 1
ATOM 837 C CA . LEU A 1 105 ? 1.648 -8.433 2.248 1.00 79.06 105 LEU A CA 1
ATOM 838 C C . LEU A 1 105 ? 2.511 -7.204 1.937 1.00 79.06 105 LEU A C 1
ATOM 840 O O . LEU A 1 105 ? 2.764 -6.913 0.772 1.00 79.06 105 LEU A O 1
ATOM 844 N N . LEU A 1 106 ? 3.004 -6.515 2.970 1.00 78.81 106 LEU A N 1
ATOM 845 C CA . LEU A 1 106 ? 3.902 -5.370 2.809 1.00 78.81 106 LEU A CA 1
ATOM 846 C C . LEU A 1 106 ? 5.225 -5.759 2.142 1.00 78.81 106 LEU A C 1
ATOM 848 O O . LEU A 1 106 ? 5.689 -5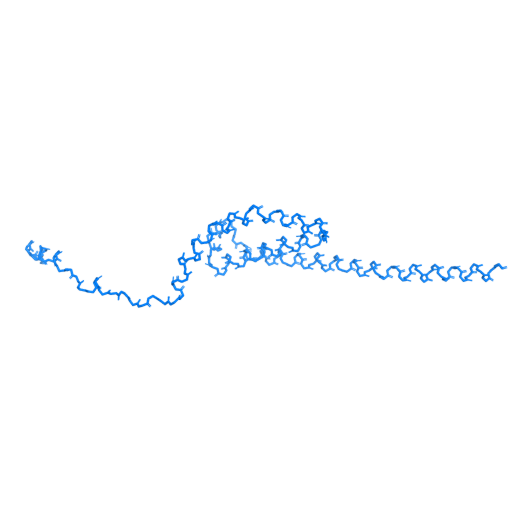.056 1.247 1.00 78.81 106 LEU A O 1
ATOM 852 N N . VAL A 1 107 ? 5.815 -6.889 2.541 1.00 79.44 107 VAL A N 1
ATOM 853 C CA . VAL A 1 107 ? 7.049 -7.409 1.934 1.00 79.44 107 VAL A CA 1
ATOM 854 C C . VAL A 1 107 ? 6.817 -7.797 0.473 1.00 79.44 107 VAL A C 1
ATOM 856 O O . VAL A 1 107 ? 7.583 -7.380 -0.391 1.00 79.44 107 VAL A O 1
ATOM 859 N N . ALA A 1 108 ? 5.749 -8.540 0.172 1.00 73.12 108 ALA A N 1
ATOM 860 C CA . ALA A 1 108 ? 5.395 -8.918 -1.195 1.00 73.12 108 ALA A CA 1
ATOM 861 C C . ALA A 1 108 ? 5.175 -7.682 -2.074 1.00 73.12 108 ALA A C 1
ATOM 863 O O . ALA A 1 108 ? 5.669 -7.617 -3.197 1.00 73.12 108 ALA A O 1
ATOM 864 N N . PHE A 1 109 ? 4.501 -6.667 -1.537 1.00 77.88 109 PHE A N 1
ATOM 865 C CA . PHE A 1 109 ? 4.312 -5.401 -2.223 1.00 77.88 109 PHE A CA 1
ATOM 866 C C . PHE A 1 109 ? 5.638 -4.676 -2.494 1.00 77.88 109 PHE A C 1
ATOM 868 O O . PHE A 1 109 ? 5.877 -4.255 -3.624 1.00 77.88 109 PHE A O 1
ATOM 875 N N . ALA A 1 110 ? 6.532 -4.586 -1.506 1.00 77.19 110 ALA A N 1
ATOM 876 C CA . ALA A 1 110 ? 7.854 -3.988 -1.683 1.00 77.19 110 ALA A CA 1
ATOM 877 C C . ALA A 1 110 ? 8.684 -4.716 -2.756 1.00 77.19 110 ALA A C 1
ATOM 879 O O . ALA A 1 110 ? 9.331 -4.063 -3.574 1.00 77.19 110 ALA A O 1
ATOM 880 N N . ILE A 1 111 ? 8.618 -6.052 -2.800 1.00 75.69 111 ILE A N 1
ATOM 881 C CA . ILE A 1 111 ? 9.273 -6.867 -3.834 1.00 75.69 111 ILE A CA 1
ATOM 882 C C . ILE A 1 111 ? 8.703 -6.544 -5.217 1.00 75.69 111 ILE A C 1
ATOM 884 O O . ILE A 1 111 ? 9.468 -6.295 -6.144 1.00 75.69 111 ILE A O 1
ATOM 888 N N . VAL A 1 112 ? 7.376 -6.509 -5.365 1.00 73.00 112 VAL A N 1
ATOM 889 C CA . VAL A 1 112 ? 6.720 -6.210 -6.649 1.00 73.00 112 VAL A CA 1
ATOM 890 C C . VAL A 1 112 ? 7.054 -4.795 -7.120 1.00 73.00 112 VAL A C 1
ATOM 892 O O . VAL A 1 112 ? 7.412 -4.609 -8.282 1.00 73.00 112 VAL A O 1
ATOM 895 N N . VAL A 1 113 ? 7.004 -3.798 -6.234 1.00 75.06 113 VAL A N 1
ATOM 896 C CA . VAL A 1 113 ? 7.396 -2.419 -6.563 1.00 75.06 113 VAL A CA 1
ATOM 897 C C . VAL A 1 113 ? 8.864 -2.353 -6.966 1.00 75.06 113 VAL A C 1
ATOM 899 O O . VAL A 1 113 ? 9.177 -1.778 -8.004 1.00 75.06 113 VAL A O 1
ATOM 902 N N . GLY A 1 114 ? 9.758 -2.969 -6.189 1.00 73.62 114 GLY A N 1
ATOM 903 C CA . GLY A 1 114 ? 11.185 -3.027 -6.502 1.00 73.62 114 GLY A CA 1
ATOM 904 C C . GLY A 1 114 ? 11.453 -3.689 -7.854 1.00 73.62 114 GLY A C 1
ATOM 905 O O . GLY A 1 114 ? 12.234 -3.171 -8.648 1.00 73.62 114 GLY A O 1
ATOM 906 N N . PHE A 1 115 ? 10.747 -4.778 -8.160 1.00 70.25 115 PHE A N 1
ATOM 907 C CA . PHE A 1 115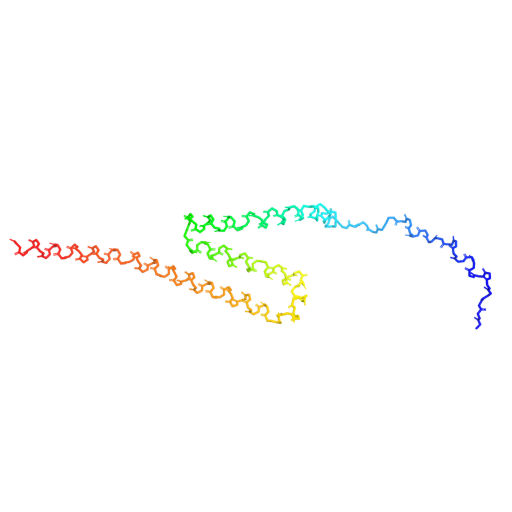 ? 10.829 -5.473 -9.441 1.00 70.25 115 PHE A CA 1
ATOM 908 C C . PHE A 1 115 ? 10.368 -4.593 -10.612 1.00 70.25 115 PHE A C 1
ATOM 910 O O . PHE A 1 115 ? 11.083 -4.466 -11.605 1.00 70.25 115 PHE A O 1
ATOM 917 N N . TYR A 1 116 ? 9.213 -3.929 -10.492 1.00 66.88 116 TYR A N 1
ATOM 918 C CA . TYR A 1 116 ? 8.699 -3.039 -11.538 1.00 66.88 116 TYR A CA 1
ATOM 919 C C . TYR A 1 116 ? 9.556 -1.783 -11.729 1.00 66.88 116 TYR A C 1
ATOM 921 O O . TYR A 1 116 ? 9.796 -1.382 -12.867 1.00 66.88 116 TYR A O 1
ATOM 929 N N . LEU A 1 117 ? 10.053 -1.180 -10.646 1.00 74.19 117 LEU A N 1
ATOM 930 C CA . LEU A 1 117 ? 10.999 -0.066 -10.723 1.00 74.19 117 LEU A CA 1
ATOM 931 C C . LEU A 1 117 ? 12.318 -0.506 -11.363 1.00 74.19 117 LEU A C 1
ATOM 933 O O . LEU A 1 117 ? 12.849 0.211 -12.206 1.00 74.19 117 LEU A O 1
ATOM 937 N N . GLY A 1 118 ? 12.813 -1.699 -11.024 1.00 70.56 118 GLY A N 1
ATOM 938 C CA . GLY A 1 118 ? 13.988 -2.301 -11.650 1.00 70.56 118 GLY A CA 1
ATOM 939 C C . GLY A 1 118 ? 13.805 -2.510 -13.154 1.00 70.56 118 GLY A C 1
ATOM 940 O O . GLY A 1 118 ? 14.666 -2.109 -13.933 1.00 70.56 118 GLY A O 1
ATOM 941 N N . LEU A 1 119 ? 12.658 -3.048 -13.579 1.00 70.00 119 LEU A N 1
ATOM 942 C CA . LEU A 1 119 ? 12.292 -3.192 -14.993 1.00 70.00 119 LEU A CA 1
ATOM 943 C C . LEU A 1 119 ? 12.187 -1.848 -15.714 1.00 70.00 119 LEU A C 1
ATOM 945 O O . LEU A 1 119 ? 12.657 -1.714 -16.842 1.00 70.00 119 LEU A O 1
ATOM 949 N N . PHE A 1 120 ? 11.584 -0.845 -15.076 1.00 71.88 120 PHE A N 1
ATOM 950 C CA . PHE A 1 120 ? 11.476 0.496 -15.642 1.00 71.88 120 PHE A CA 1
ATOM 951 C C . PHE A 1 120 ? 12.857 1.128 -15.838 1.00 71.88 120 PHE A C 1
ATOM 953 O O . PHE A 1 120 ? 13.138 1.700 -16.890 1.00 71.88 120 PHE A O 1
ATOM 960 N N . ASN A 1 121 ? 13.744 0.956 -14.858 1.00 70.75 121 ASN A N 1
ATOM 961 C CA . ASN A 1 121 ? 15.121 1.418 -14.939 1.00 70.75 121 ASN A CA 1
ATOM 962 C C . ASN A 1 121 ? 15.884 0.665 -16.043 1.00 70.75 121 ASN A C 1
ATOM 964 O O . ASN A 1 121 ? 16.479 1.286 -16.915 1.00 70.75 121 ASN A O 1
ATOM 968 N N . ALA A 1 122 ? 15.776 -0.665 -16.113 1.00 72.38 122 ALA A N 1
ATOM 969 C CA . ALA A 1 122 ? 16.372 -1.459 -17.190 1.00 72.38 122 ALA A CA 1
ATOM 970 C C . ALA A 1 122 ? 15.873 -1.029 -18.584 1.00 72.38 122 ALA A C 1
ATOM 972 O O . ALA A 1 122 ? 16.660 -0.915 -19.523 1.00 72.38 122 ALA A O 1
ATOM 973 N N . ARG A 1 123 ? 14.579 -0.706 -18.718 1.00 68.19 123 ARG A N 1
ATOM 974 C CA . ARG A 1 123 ? 14.005 -0.142 -19.947 1.00 68.19 123 ARG A CA 1
ATOM 975 C C . ARG A 1 123 ? 14.599 1.225 -20.291 1.00 68.19 123 ARG A C 1
ATOM 977 O O . ARG A 1 123 ? 14.883 1.468 -21.460 1.00 68.19 123 ARG A O 1
ATOM 984 N N . LEU A 1 124 ? 14.808 2.095 -19.302 1.00 72.38 124 LEU A N 1
ATOM 985 C CA . LEU A 1 124 ? 15.473 3.387 -19.496 1.00 72.38 124 LEU A CA 1
ATOM 986 C C . LEU A 1 124 ? 16.901 3.226 -20.026 1.00 72.38 124 LEU A C 1
ATOM 988 O O . LEU A 1 124 ? 17.301 4.025 -20.861 1.00 72.38 124 LEU A O 1
ATOM 992 N N . TRP A 1 125 ? 17.635 2.189 -19.609 1.00 70.38 125 TRP A N 1
ATOM 993 C CA . TRP A 1 125 ? 18.983 1.882 -20.112 1.00 70.38 125 TRP A CA 1
ATOM 994 C C . TRP A 1 125 ? 18.994 1.211 -21.493 1.00 70.38 125 TRP A C 1
ATOM 996 O O . TRP A 1 125 ? 19.935 1.398 -22.263 1.00 70.38 125 TRP A O 1
ATOM 1006 N N . LEU A 1 126 ? 17.937 0.482 -21.860 1.00 71.75 126 LEU A N 1
ATOM 1007 C CA . LEU A 1 126 ? 17.809 -0.107 -23.197 1.00 71.75 126 LEU A CA 1
ATOM 1008 C C . LEU A 1 126 ? 17.704 0.955 -24.304 1.00 71.75 126 LEU A C 1
ATOM 1010 O O . LEU A 1 126 ? 18.202 0.736 -25.407 1.00 71.75 126 LEU A O 1
ATOM 1014 N N . VAL A 1 127 ? 17.112 2.118 -24.022 1.00 73.19 127 VAL A N 1
ATOM 1015 C CA . VAL A 1 127 ? 16.987 3.227 -24.988 1.00 73.19 127 VAL A CA 1
ATOM 1016 C C . VAL A 1 127 ? 18.353 3.796 -25.431 1.00 73.19 127 VAL A C 1
ATOM 1018 O O . VAL A 1 127 ? 18.615 3.806 -26.632 1.00 73.19 127 VAL A O 1
ATOM 1021 N N . PRO A 1 128 ? 19.270 4.222 -24.540 1.00 76.94 128 PRO A N 1
ATOM 1022 C CA . PRO A 1 128 ? 20.594 4.690 -24.943 1.00 76.94 128 PRO A CA 1
ATOM 1023 C C . PRO A 1 128 ? 21.466 3.571 -25.527 1.00 76.94 128 PRO A C 1
ATOM 1025 O O . PRO A 1 128 ? 22.234 3.845 -26.445 1.00 76.94 128 PRO A O 1
ATOM 1028 N N . ILE A 1 129 ? 21.333 2.316 -25.071 1.00 78.12 129 ILE A N 1
ATOM 1029 C CA . ILE A 1 129 ? 22.063 1.177 -25.662 1.00 78.12 129 ILE A CA 1
ATOM 1030 C C . ILE A 1 129 ? 21.644 0.965 -27.122 1.00 78.12 129 ILE A C 1
ATOM 1032 O O . ILE A 1 129 ? 22.494 0.857 -28.003 1.00 78.12 129 ILE A O 1
ATOM 1036 N N . THR A 1 130 ? 20.340 0.935 -27.398 1.00 80.88 130 THR A N 1
ATOM 1037 C CA . THR A 1 130 ? 19.820 0.744 -28.763 1.00 80.88 130 THR A CA 1
ATOM 1038 C C . THR A 1 130 ? 20.136 1.929 -29.674 1.00 80.88 130 THR A C 1
ATOM 1040 O O . THR A 1 130 ? 20.532 1.714 -30.817 1.00 80.88 130 THR A O 1
ATOM 1043 N N . LEU A 1 131 ? 20.064 3.166 -29.167 1.00 84.75 131 LEU A N 1
ATOM 1044 C CA . LEU A 1 131 ? 20.525 4.358 -29.888 1.00 84.75 131 LEU A CA 1
ATOM 1045 C C . LEU A 1 131 ? 22.028 4.307 -30.188 1.00 84.75 131 LEU A C 1
ATOM 1047 O O . LEU A 1 131 ? 22.426 4.564 -31.319 1.00 84.75 131 LEU A O 1
ATOM 1051 N N . GLY A 1 132 ? 22.859 3.939 -29.211 1.00 84.94 132 GLY A N 1
ATOM 1052 C CA . GLY A 1 132 ? 24.308 3.820 -29.385 1.00 84.94 132 GLY A CA 1
ATOM 1053 C C . GLY A 1 132 ? 24.693 2.759 -30.417 1.00 84.94 132 GLY A C 1
ATOM 1054 O O . GLY A 1 132 ? 25.512 3.024 -31.296 1.00 84.94 132 GLY A O 1
ATOM 1055 N N . LEU A 1 133 ? 24.050 1.588 -30.370 1.00 88.25 133 LEU A N 1
ATOM 1056 C CA . LEU A 1 133 ? 24.221 0.536 -31.377 1.00 88.25 133 LEU A CA 1
ATOM 1057 C C . LEU A 1 133 ? 23.743 0.989 -32.762 1.00 88.25 133 LEU A C 1
ATOM 1059 O O . LEU A 1 133 ? 24.428 0.739 -33.751 1.00 88.25 133 LEU A O 1
ATOM 1063 N N . GLY A 1 134 ? 22.608 1.691 -32.835 1.00 86.00 134 GLY A N 1
ATOM 1064 C CA . GLY A 1 134 ? 22.080 2.250 -34.078 1.00 86.00 134 GLY A CA 1
ATOM 1065 C C . GLY A 1 134 ? 23.026 3.272 -34.708 1.00 86.00 134 GLY A C 1
ATOM 1066 O O . GLY A 1 134 ? 23.338 3.168 -35.891 1.00 86.00 134 GLY A O 1
ATOM 1067 N N . ILE A 1 135 ? 23.551 4.212 -33.917 1.00 88.75 135 ILE A N 1
ATOM 1068 C CA . ILE A 1 135 ? 24.529 5.214 -34.367 1.00 88.75 135 ILE A CA 1
ATOM 1069 C C . ILE A 1 135 ? 25.833 4.537 -34.808 1.00 88.75 135 ILE A C 1
ATOM 1071 O O . ILE A 1 135 ? 26.358 4.860 -35.871 1.00 88.75 135 ILE A O 1
ATOM 1075 N N . GLY A 1 136 ? 26.337 3.565 -34.042 1.00 87.25 136 GLY A N 1
ATOM 1076 C CA . GLY A 1 136 ? 27.535 2.804 -34.403 1.00 87.25 136 GLY A CA 1
ATOM 1077 C C . GLY A 1 136 ? 27.376 2.040 -35.719 1.00 87.25 136 GLY A C 1
ATOM 1078 O O . GLY A 1 136 ? 28.247 2.113 -36.586 1.00 87.25 136 GLY A O 1
ATOM 1079 N N . ALA A 1 137 ? 26.238 1.369 -35.911 1.00 85.56 137 ALA A N 1
ATOM 1080 C CA . ALA A 1 137 ? 25.912 0.691 -37.163 1.00 85.56 137 ALA A CA 1
ATOM 1081 C C . ALA A 1 137 ? 25.834 1.674 -38.342 1.00 85.56 137 ALA A C 1
ATOM 1083 O O . ALA A 1 137 ? 26.342 1.377 -39.421 1.00 85.56 137 ALA A O 1
ATOM 1084 N N . LEU A 1 138 ? 25.261 2.861 -38.127 1.00 88.75 138 LEU A N 1
ATOM 1085 C CA . LEU A 1 138 ? 25.127 3.900 -39.147 1.00 88.75 138 LEU A CA 1
ATOM 1086 C C . LEU A 1 138 ? 26.489 4.485 -39.554 1.00 88.75 138 LEU A C 1
ATOM 1088 O O . LEU A 1 138 ? 26.751 4.645 -40.742 1.00 88.75 138 LEU A O 1
ATOM 1092 N N . ILE A 1 139 ? 27.391 4.716 -38.594 1.00 91.12 139 ILE A N 1
ATOM 1093 C CA . ILE A 1 139 ? 28.777 5.142 -38.858 1.00 91.12 139 ILE A CA 1
ATOM 1094 C C . ILE A 1 139 ? 29.524 4.084 -39.678 1.00 91.12 139 ILE A C 1
ATOM 1096 O O . ILE A 1 139 ? 30.207 4.423 -40.643 1.00 91.12 139 ILE A O 1
ATOM 1100 N N . ILE A 1 140 ? 29.393 2.802 -39.319 1.00 90.12 140 ILE A N 1
ATOM 1101 C CA . ILE A 1 140 ? 30.019 1.698 -40.063 1.00 90.12 140 ILE A CA 1
ATOM 1102 C C . ILE A 1 140 ? 29.468 1.627 -41.491 1.00 90.12 140 ILE A C 1
ATOM 1104 O O . ILE A 1 140 ? 30.238 1.423 -42.427 1.00 90.12 140 ILE A O 1
ATOM 1108 N N . LEU A 1 141 ? 28.158 1.816 -41.668 1.00 86.94 141 LEU A N 1
ATOM 1109 C CA . LEU A 1 141 ? 27.504 1.783 -42.974 1.00 86.94 141 LEU A CA 1
ATOM 1110 C C . LEU A 1 141 ? 27.970 2.939 -43.874 1.00 86.94 141 LEU A C 1
ATOM 1112 O O . LEU A 1 141 ? 28.344 2.706 -45.018 1.00 86.94 141 LEU A O 1
ATOM 1116 N N . VAL A 1 142 ? 28.005 4.165 -43.341 1.00 87.62 142 VAL A N 1
ATOM 1117 C CA . VAL A 1 142 ? 28.461 5.366 -44.066 1.00 87.62 142 VAL A CA 1
ATOM 1118 C C . VAL A 1 142 ? 29.944 5.285 -44.414 1.00 87.62 142 VAL A C 1
ATOM 1120 O O . VAL A 1 142 ? 30.338 5.754 -45.468 1.00 87.62 142 VAL A O 1
ATOM 1123 N N . ARG A 1 143 ? 30.771 4.674 -43.560 1.00 83.56 143 ARG A N 1
ATOM 1124 C CA . ARG A 1 143 ? 32.209 4.498 -43.820 1.00 83.56 143 ARG A CA 1
ATOM 1125 C C . ARG A 1 143 ? 32.512 3.412 -44.861 1.00 83.56 143 ARG A C 1
ATOM 1127 O O . ARG A 1 143 ? 33.644 3.328 -45.330 1.00 83.56 143 ARG A O 1
ATOM 1134 N N . ARG A 1 144 ? 31.550 2.528 -45.142 1.00 75.56 144 ARG A N 1
ATOM 1135 C CA . ARG A 1 144 ? 31.703 1.397 -46.068 1.00 75.56 144 ARG A CA 1
ATOM 1136 C C . ARG A 1 144 ? 31.241 1.726 -47.495 1.00 75.56 144 ARG A C 1
ATOM 1138 O O . ARG A 1 144 ? 31.676 1.032 -48.411 1.00 75.56 144 ARG A O 1
ATOM 1145 N N . ASN A 1 145 ? 30.382 2.735 -47.655 1.00 66.19 145 ASN A N 1
ATOM 1146 C CA . ASN A 1 145 ? 30.043 3.360 -48.940 1.00 66.19 145 ASN A CA 1
ATOM 1147 C C . ASN A 1 145 ? 31.046 4.461 -49.295 1.00 66.19 145 ASN A C 1
ATOM 1149 O O . ASN A 1 145 ? 31.193 4.714 -50.508 1.00 66.19 145 ASN A O 1
#

Sequence (145 aa):
MPGSKEERKHRFWKVDPAMYTRGPARSRASSLKDPLQSLAKPVLISLFFSYPLIVVFIGILYGGILYWASLTGSFALLGLFLWKTGYAKNFEAWNPRLGKQLLALLVAFAIVVGFYLGLFNARLWLVPITLGLGIGALIILVRRN

Foldseek 3Di:
DDDDPVVVVVVVPPDPVVVVPDDDPDDPVVVVVVVCVVVVVVVVVCCVVVVVVVLVVLCVPPNDLSSLVVVLVVVLVVLVVCVVVVVVVVCCVVPVCSVVVSVVSVVVSVVVNVVVVVVVVVVVVVVVVVVVVVVVVVVVVVVVD

Nearest PDB structures (foldseek):
  5fi4-assembly1_B  TM=2.970E-01  e=9.788E+00  Homo sapiens

Secondary structure (DSSP, 8-state):
-PPPHHHHHHTTT---GGGTSPPS---HHHHTHHHHHHHHHHHHHHHHHHHHHHHHHHHHHHHHHHHHHHHHHHHHHHHHHHHHTTGGGGGTTT-TTHHHHHHHHHHHHHHHHHHHHHHHHHHHHHHHHHHHHHHHHHHHHHHH-

pLDDT: mean 71.22, std 9.8, range [45.0, 91.12]

Mean predicted aligned error: 17.23 Å